Protein 1KR4 (pdb70)

InterPro domains:
  IPR004323 Divalent ion tolerance protein, CutA [PF03091] (2-98)
  IPR004323 Divalent ion tolerance protein, CutA [PTHR23419] (2-100)
  IPR011322 Nitrogen regulatory PII-like, alpha/beta [SSF54913] (1-100)
  IPR015867 Nitrogen regulatory protein PII/ATP phosphoribosyltransferase, C-terminal [G3DSA:3.30.70.120] (1-101)
  IPR053426 Divalent-cation tolerance CutA [NF041095] (1-100)

Foldseek 3Di:
DQKFAFWKKKWKAQEPVLVVVLQVVCLVQLLFLDKDKAKDWDWDDDPRDIDIGIIMMMITHAGPVSVVVVVVSCCVRGPDPDIDIDIDDDGMDGVVVCSRVVSSPGD

Solvent-accessible surface area: 7080 Å² total

Radius of gyration: 15.03 Å; Cα contacts (8 Å, |Δi|>4): 186; chains: 1; bounding box: 31×45×28 Å

Organism: Thermotoga maritima (strain ATCC 43589 / DSM 3109 / JCM 10099 / NBRC 100826 / MSB8) (NCBI:txid243274)

Sequence (107 aa):
ALYFGHILVYSTFPNEEKALEIGRKLLEKRLIACFNAFEIRSGYWWKGEIVQDKEWAAIFKTTEEKEKELYEELRKLHPYETPAIFTLKVENILTEYNWLRESVLGS

Structure (mmCIF, N/CA/C/O backbone):
data_1KR4
#
_entry.id   1KR4
#
_cell.length_a   52.237
_cell.length_b   52.237
_cell.length_c   33.846
_cell.angle_alpha   90.00
_cell.angle_beta   90.00
_cell.angle_gamma   120.00
#
_symmetry.space_group_name_H-M   'P 3'
#
loop_
_entity.id
_entity.type
_entity.pdbx_description
1 polymer 'Protein TM1056, cutA'
2 water water
#
loop_
_atom_site.group_PDB
_atom_site.id
_atom_site.type_symbol
_atom_site.label_atom_id
_atom_site.label_alt_id
_atom_site.label_comp_id
_atom_site.label_asym_id
_atom_site.label_entity_id
_atom_site.label_seq_id
_atom_site.pdbx_PDB_ins_code
_atom_site.Cartn_x
_atom_site.Cartn_y
_atom_site.Cartn_z
_atom_site.occupancy
_atom_site.B_iso_or_equiv
_atom_site.auth_seq_id
_atom_site.auth_comp_id
_atom_site.auth_asym_id
_atom_site.auth_atom_id
_atom_site.pdbx_PDB_model_num
ATOM 1 N N . ALA A 1 16 ? 5.801 80.893 76.834 1.00 21.25 0 ALA A N 1
ATOM 2 C CA . ALA A 1 16 ? 6.997 80.279 76.188 1.00 20.64 0 ALA A CA 1
ATOM 3 C C . ALA A 1 16 ? 6.735 80.045 74.702 1.00 19.75 0 ALA A C 1
ATOM 4 O O . ALA A 1 16 ? 5.640 80.311 74.210 1.00 20.22 0 ALA A O 1
ATOM 6 N N . LEU A 1 17 ? 7.749 79.560 73.992 1.00 18.94 1 LEU A N 1
ATOM 7 C CA . LEU A 1 17 ? 7.627 79.282 72.563 1.00 17.77 1 LEU A CA 1
ATOM 8 C C . LEU A 1 17 ? 6.557 78.217 72.337 1.00 17.32 1 LEU A C 1
ATOM 9 O O . LEU A 1 17 ? 5.814 78.257 71.353 1.00 16.75 1 LEU A O 1
ATOM 14 N N . TYR A 1 18 ? 6.492 77.262 73.257 1.00 16.59 2 TYR A N 1
ATOM 15 C CA . TYR A 1 18 ? 5.512 76.185 73.184 1.00 16.37 2 TYR A CA 1
ATOM 16 C C . TYR A 1 18 ? 5.144 75.736 74.590 1.00 16.33 2 TYR A C 1
ATOM 17 O O . TYR A 1 18 ? 5.879 75.997 75.540 1.00 16.05 2 TYR A O 1
ATOM 26 N N . PHE A 1 19 ? 3.997 75.076 74.722 1.00 15.82 3 PHE A N 1
ATOM 27 C CA . PHE A 1 19 ? 3.550 74.571 76.013 1.00 16.20 3 PHE A CA 1
ATOM 28 C C . PHE A 1 19 ? 2.592 73.406 75.791 1.00 16.44 3 PHE A C 1
ATOM 29 O O . PHE A 1 19 ? 2.300 73.054 74.648 1.00 15.65 3 PHE A O 1
ATOM 45 N N . GLY A 1 21 ? -0.603 73.097 76.097 1.00 16.65 5 GLY A N 1
ATOM 46 C CA . GLY A 1 21 ? -1.775 73.459 75.322 1.00 16.19 5 GLY A CA 1
ATOM 47 C C . GLY A 1 21 ? -2.961 72.567 75.625 1.00 15.67 5 GLY A C 1
ATOM 48 O O . GLY A 1 21 ? -2.935 71.773 76.567 1.00 15.95 5 GLY A O 1
ATOM 49 N N . HIS A 1 22 ? -4.018 72.708 74.831 1.00 15.14 6 HIS A N 1
ATOM 50 C CA . HIS A 1 22 ? -5.215 71.903 75.012 1.00 15.10 6 HIS A CA 1
ATOM 51 C C . HIS A 1 22 ? -5.776 71.490 73.657 1.00 14.23 6 HIS A C 1
ATOM 52 O O . HIS A 1 22 ? -6.977 71.577 73.414 1.00 14.30 6 HIS A O 1
ATOM 67 N N . ILE A 1 24 ? -6.367 68.618 70.617 1.00 13.92 8 ILE A N 1
ATOM 68 C CA . ILE A 1 24 ? -6.569 67.190 70.481 1.00 13.72 8 ILE A CA 1
ATOM 69 C C . ILE A 1 24 ? -6.495 66.934 68.989 1.00 13.00 8 ILE A C 1
ATOM 70 O O . ILE A 1 24 ? -6.733 67.836 68.171 1.00 12.98 8 ILE A O 1
ATOM 75 N N . LEU A 1 25 ? -6.138 65.710 68.637 1.00 12.08 9 LEU A N 1
ATOM 76 C CA . LEU A 1 25 ? -6.031 65.313 67.249 1.00 11.72 9 LEU A CA 1
ATOM 77 C C . LEU A 1 25 ? -6.958 64.126 67.110 1.00 10.90 9 LEU A C 1
ATOM 78 O O . LEU A 1 25 ? -6.817 63.137 67.829 1.00 11.03 9 LEU A O 1
ATOM 83 N N . VAL A 1 26 ? -7.928 64.240 66.211 1.00 9.85 10 VAL A N 1
ATOM 84 C CA . VAL A 1 26 ? -8.865 63.153 65.977 1.00 10.28 10 VAL A CA 1
ATOM 85 C C . VAL A 1 26 ? -8.595 62.615 64.588 1.00 9.52 10 VAL A C 1
ATOM 86 O O . VAL A 1 26 ? -8.422 63.377 63.637 1.00 9.83 10 VAL A O 1
ATOM 90 N N . TYR A 1 27 ? -8.553 61.293 64.484 1.00 9.03 11 TYR A N 1
ATOM 91 C CA . TYR A 1 27 ? -8.277 60.623 63.223 1.00 9.32 11 TYR A CA 1
ATOM 92 C C . TYR A 1 27 ? -9.454 59.762 62.785 1.00 8.59 11 TYR A C 1
ATOM 93 O O . TYR A 1 27 ? -10.140 59.166 63.608 1.00 8.65 11 TYR A O 1
ATOM 102 N N . SER A 1 28 ? -9.693 59.728 61.481 1.00 8.95 12 SER A N 1
ATOM 103 C CA . SER A 1 28 ? -10.755 58.906 60.920 1.00 8.50 12 SER A CA 1
ATOM 104 C C . SER A 1 28 ? -10.435 58.646 59.453 1.00 8.62 12 SER A C 1
ATOM 105 O O . SER A 1 28 ? -9.576 59.315 58.869 1.00 8.81 12 SER A O 1
ATOM 108 N N . THR A 1 29 ? -11.107 57.662 58.860 1.00 8.79 13 THR A N 1
ATOM 109 C CA . THR A 1 29 ? -10.887 57.363 57.451 1.00 9.56 13 THR A CA 1
ATOM 110 C C . THR A 1 29 ? -12.219 57.442 56.721 1.00 9.49 13 THR A C 1
ATOM 111 O O . THR A 1 29 ? -13.286 57.228 57.315 1.00 9.81 13 THR A O 1
ATOM 115 N N . PHE A 1 30 ? -12.145 57.764 55.434 1.00 9.57 14 PHE A N 1
ATOM 116 C CA . PHE A 1 30 ? -13.327 57.946 54.603 1.00 9.92 14 PHE A CA 1
ATOM 117 C C . PHE A 1 30 ? -13.170 57.194 53.292 1.00 10.08 14 PHE A C 1
ATOM 118 O O . PHE A 1 30 ? -12.058 56.930 52.851 1.00 9.83 14 PHE A O 1
ATOM 126 N N . PRO A 1 31 ? -14.290 56.847 52.646 1.00 10.52 15 PRO A N 1
ATOM 127 C CA . PRO A 1 31 ? -14.249 56.106 51.379 1.00 10.70 15 PRO A CA 1
ATOM 128 C C . PRO A 1 31 ? -13.553 56.767 50.196 1.00 11.18 15 PRO A C 1
ATOM 129 O O . PRO A 1 31 ? -13.058 56.075 49.305 1.00 11.58 15 PRO A O 1
ATOM 133 N N . ASN A 1 32 ? -13.510 58.093 50.176 1.00 11.95 16 ASN A N 1
ATOM 134 C CA . ASN A 1 32 ? -12.868 58.797 49.076 1.00 12.40 16 ASN A CA 1
ATOM 135 C C . ASN A 1 32 ? -12.489 60.227 49.430 1.00 12.30 16 ASN A C 1
ATOM 136 O O . ASN A 1 32 ? -12.845 60.734 50.492 1.00 12.08 16 ASN A O 1
ATOM 141 N N . GLU A 1 33 ? -11.760 60.863 48.523 1.00 12.78 17 GLU A N 1
ATOM 142 C CA . GLU A 1 33 ? -11.302 62.236 48.701 1.00 13.95 17 GLU A CA 1
ATOM 143 C C . GLU A 1 33 ? -12.476 63.196 48.865 1.00 13.87 17 GLU A C 1
ATOM 144 O O . GLU A 1 33 ? -12.480 64.053 49.748 1.00 14.01 17 GLU A O 1
ATOM 150 N N . GLU A 1 34 ? -13.470 63.044 48.000 1.00 14.16 18 GLU A N 1
ATOM 151 C CA . GLU A 1 34 ? -14.651 63.893 48.021 1.00 14.19 18 GLU A CA 1
ATOM 152 C C . GLU A 1 34 ? -15.344 63.931 49.387 1.00 13.68 18 GLU A C 1
ATOM 153 O O . GLU A 1 34 ? -15.635 65.008 49.915 1.00 13.44 18 GLU A O 1
ATOM 159 N N . LYS A 1 35 ? -15.608 62.755 49.948 1.00 13.10 19 LYS A N 1
ATOM 160 C CA . LYS A 1 35 ? -16.282 62.655 51.242 1.00 12.90 19 LYS A CA 1
ATOM 161 C C . LYS A 1 35 ? -15.432 63.202 52.386 1.00 12.31 19 LYS A C 1
ATOM 162 O O . LYS A 1 35 ? -15.946 63.839 53.307 1.00 12.07 19 LYS A O 1
ATOM 168 N N . ALA A 1 36 ? -14.128 62.957 52.330 1.00 11.74 20 ALA A N 1
ATOM 169 C CA . ALA A 1 36 ? -13.237 63.450 53.371 1.00 11.50 20 ALA A CA 1
ATOM 170 C C . ALA A 1 36 ? -13.242 64.978 53.399 1.00 11.31 20 ALA A C 1
ATOM 171 O O . ALA A 1 36 ? -13.329 65.590 54.465 1.00 11.39 20 ALA A O 1
ATOM 173 N N . LEU A 1 37 ? -13.150 65.589 52.222 1.00 11.51 21 LEU A N 1
ATOM 174 C CA . LEU A 1 37 ? -13.120 67.046 52.118 1.00 12.36 21 LEU A CA 1
ATOM 175 C C . LEU A 1 37 ? -14.458 67.672 52.485 1.00 12.58 21 LEU A C 1
ATOM 176 O O . LEU A 1 37 ? -14.509 68.719 53.135 1.00 12.19 21 LEU A O 1
ATOM 181 N N . GLU A 1 38 ? -15.540 67.028 52.059 1.00 12.98 22 GLU A N 1
ATOM 182 C CA . GLU A 1 38 ? -16.882 67.525 52.336 1.00 13.55 22 GLU A CA 1
ATOM 183 C C . GLU A 1 38 ? -17.138 67.561 53.837 1.00 13.11 22 GLU A C 1
ATOM 184 O O . GLU A 1 38 ? -17.647 68.551 54.370 1.00 12.57 22 GLU A O 1
ATOM 190 N N . ILE A 1 39 ? -16.788 66.478 54.521 1.00 11.89 23 ILE A N 1
ATOM 191 C CA . ILE A 1 39 ? -16.983 66.415 55.958 1.00 11.30 23 ILE A CA 1
ATOM 192 C C . ILE A 1 39 ? -16.051 67.394 56.663 1.00 11.39 23 ILE A C 1
ATOM 193 O O . ILE A 1 39 ? -16.446 68.047 57.627 1.00 10.68 23 ILE A O 1
ATOM 198 N N . GLY A 1 40 ? -14.821 67.514 56.173 1.00 11.18 24 GLY A N 1
ATOM 199 C CA . GLY A 1 40 ? -13.899 68.460 56.775 1.00 11.57 24 GLY A CA 1
ATOM 200 C C . GLY A 1 40 ? -14.477 69.863 56.696 1.00 12.18 24 GLY A C 1
ATOM 201 O O . GLY A 1 40 ? -14.402 70.634 57.655 1.00 11.63 24 GLY A O 1
ATOM 202 N N . ARG A 1 41 ? -15.063 70.196 55.550 1.00 11.88 25 ARG A N 1
ATOM 203 C CA . ARG A 1 41 ? -15.659 71.514 55.349 1.00 12.60 25 ARG A CA 1
ATOM 204 C C . ARG A 1 41 ? -16.838 71.736 56.285 1.00 12.29 25 ARG A C 1
ATOM 205 O O . ARG A 1 41 ? -17.005 72.823 56.840 1.00 11.79 25 ARG A O 1
ATOM 213 N N . LYS A 1 42 ? -17.666 70.709 56.442 1.00 11.76 26 LYS A N 1
ATOM 214 C CA . LYS A 1 42 ? -18.822 70.823 57.318 1.00 11.78 26 LYS A CA 1
ATOM 215 C C . LYS A 1 42 ? -18.401 71.016 58.767 1.00 11.78 26 LYS A C 1
ATOM 216 O O . LYS A 1 42 ? -19.068 71.728 59.519 1.00 12.15 26 LYS A O 1
ATOM 222 N N . LEU A 1 43 ? -17.296 70.388 59.160 1.00 11.36 27 LEU A N 1
ATOM 223 C CA . LEU A 1 43 ? -16.806 70.526 60.529 1.00 11.75 27 LEU A CA 1
ATOM 224 C C . LEU A 1 43 ? -16.278 71.940 60.759 1.00 11.66 27 LEU A C 1
ATOM 225 O O . LEU A 1 43 ? -16.413 72.490 61.851 1.00 12.14 27 LEU A O 1
ATOM 230 N N . LEU A 1 44 ? -15.676 72.526 59.729 1.00 11.58 28 LEU A N 1
ATOM 231 C CA . LEU A 1 44 ? -15.155 73.887 59.828 1.00 11.61 28 LEU A CA 1
ATOM 232 C C . LEU A 1 44 ? -16.322 74.871 59.907 1.00 12.42 28 LEU A C 1
ATOM 233 O O . LEU A 1 44 ? -16.280 75.840 60.670 1.00 11.48 28 LEU A O 1
ATOM 238 N N . GLU A 1 45 ? -17.361 74.617 59.117 1.00 13.57 29 GLU A N 1
ATOM 239 C CA . GLU A 1 45 ? -18.540 75.481 59.112 1.00 14.75 29 GLU A CA 1
ATOM 240 C C . GLU A 1 45 ? -19.139 75.582 60.509 1.00 15.00 29 GLU A C 1
ATOM 241 O O . GLU A 1 45 ? -19.635 76.636 60.910 1.00 15.31 29 GLU A O 1
ATOM 247 N N . LYS A 1 46 ? -19.099 74.480 61.248 1.00 14.45 30 LYS A N 1
ATOM 248 C CA . LYS A 1 46 ? -19.653 74.466 62.592 1.00 14.52 30 LYS A CA 1
ATOM 249 C C . LYS A 1 46 ? -18.633 74.797 63.672 1.00 13.99 30 LYS A C 1
ATOM 250 O O . LYS A 1 46 ? -18.912 74.643 64.862 1.00 14.10 30 LYS A O 1
ATOM 256 N N . ARG A 1 47 ? -17.455 75.250 63.252 1.00 13.42 31 ARG A N 1
ATOM 257 C CA . ARG A 1 47 ? -16.394 75.625 64.180 1.00 13.57 31 ARG A CA 1
ATOM 258 C C . ARG A 1 47 ? -16.063 74.496 65.152 1.00 13.38 31 ARG A C 1
ATOM 259 O O . ARG A 1 47 ? -15.782 74.741 66.323 1.00 13.37 31 ARG A O 1
ATOM 267 N N . LEU A 1 48 ? -16.096 73.259 64.663 1.00 13.31 32 LEU A N 1
ATOM 268 C CA . LEU A 1 48 ? -15.794 72.103 65.503 1.00 13.02 32 LEU A CA 1
ATOM 269 C C . LEU A 1 48 ? -14.326 71.712 65.393 1.00 12.81 32 LEU A C 1
ATOM 270 O O . LEU A 1 48 ? -13.788 71.013 66.255 1.00 12.59 32 LEU A O 1
ATOM 275 N N . ILE A 1 49 ? -13.693 72.161 64.317 1.00 12.37 33 ILE A N 1
ATOM 276 C CA . ILE A 1 49 ? -12.276 71.911 64.090 1.00 12.19 33 ILE A CA 1
ATOM 277 C C . ILE A 1 49 ? -11.682 73.196 63.547 1.00 12.03 33 ILE A C 1
ATOM 278 O O . ILE A 1 49 ? -12.387 74.012 62.948 1.00 11.99 33 ILE A O 1
ATOM 283 N N . ALA A 1 50 ? -10.389 73.385 63.765 1.00 12.10 34 ALA A N 1
ATOM 284 C CA . ALA A 1 50 ? -9.725 74.575 63.270 1.00 12.09 34 ALA A CA 1
ATOM 285 C C . ALA A 1 50 ? -9.100 74.264 61.920 1.00 12.09 34 ALA A C 1
ATOM 286 O O . ALA A 1 50 ? -8.893 75.156 61.094 1.00 12.69 34 ALA A O 1
ATOM 288 N N . CYS A 1 51 ? -8.824 72.986 61.685 1.00 12.35 35 CYS A N 1
ATOM 289 C CA . CYS A 1 51 ? -8.170 72.586 60.449 1.00 12.24 35 CYS A CA 1
ATOM 290 C C . CYS A 1 51 ? -8.183 71.070 60.279 1.00 10.90 35 CYS A C 1
ATOM 291 O O . CYS A 1 51 ? -8.290 70.332 61.252 1.00 10.57 35 CYS A O 1
ATOM 294 N N . PHE A 1 52 ? -8.111 70.613 59.035 1.00 10.35 36 PHE A N 1
ATOM 295 C CA . PHE A 1 52 ? -8.036 69.184 58.778 1.00 10.15 36 PHE A CA 1
ATOM 296 C C . PHE A 1 52 ? -6.918 68.954 57.766 1.00 9.79 36 PHE A C 1
ATOM 297 O O . PHE A 1 52 ? -6.615 69.827 56.951 1.00 9.27 36 PHE A O 1
ATOM 305 N N . ASN A 1 53 ? -6.268 67.798 57.865 1.00 8.80 37 ASN A N 1
ATOM 306 C CA . ASN A 1 53 ? -5.216 67.420 56.934 1.00 8.70 37 ASN A CA 1
ATOM 307 C C . ASN A 1 53 ? -5.633 66.037 56.473 1.00 8.43 37 ASN A C 1
ATOM 308 O O . ASN A 1 53 ? -5.736 65.114 57.279 1.00 9.25 37 ASN A O 1
ATOM 313 N N . ALA A 1 54 ? -5.872 65.893 55.179 1.00 7.92 38 ALA A N 1
ATOM 314 C CA . ALA A 1 54 ? -6.311 64.614 54.651 1.00 7.99 38 ALA A CA 1
ATOM 315 C C . ALA A 1 54 ? -5.296 64.062 53.669 1.00 7.99 38 ALA A C 1
ATOM 316 O O . ALA A 1 54 ? -4.617 64.811 52.974 1.00 8.06 38 ALA A O 1
ATOM 318 N N . PHE A 1 55 ? -5.183 62.741 53.623 1.00 8.27 39 PHE A N 1
ATOM 319 C CA . PHE A 1 55 ? -4.239 62.106 52.713 1.00 8.40 39 PHE A CA 1
ATOM 320 C C . PHE A 1 55 ? -4.741 60.745 52.276 1.00 8.51 39 PHE A C 1
ATOM 321 O O . PHE A 1 55 ? -5.507 60.098 52.989 1.00 8.40 39 PHE A O 1
ATOM 329 N N . GLU A 1 56 ? -4.320 60.324 51.087 1.00 9.10 40 GLU A N 1
ATOM 330 C CA . GLU A 1 56 ? -4.728 59.037 50.549 1.00 10.08 40 GLU A CA 1
ATOM 331 C C . GLU A 1 56 ? -4.038 57.888 51.274 1.00 9.32 40 GLU A C 1
ATOM 332 O O . GLU A 1 56 ? -2.853 57.961 51.587 1.00 9.13 40 GLU A O 1
ATOM 338 N N . ILE A 1 57 ? -4.789 56.825 51.532 1.00 8.60 41 ILE A N 1
ATOM 339 C CA . ILE A 1 57 ? -4.243 55.654 52.202 1.00 9.05 41 ILE A CA 1
ATOM 340 C C . ILE A 1 57 ? -4.733 54.366 51.565 1.00 9.51 41 ILE A C 1
ATOM 341 O O . ILE A 1 57 ? -5.733 54.347 50.846 1.00 10.28 41 ILE A O 1
ATOM 346 N N . ARG A 1 58 ? -3.987 53.296 51.812 1.00 9.96 42 ARG A N 1
ATOM 347 C CA . ARG A 1 58 ? -4.365 51.965 51.354 1.00 10.54 42 ARG A CA 1
ATOM 348 C C . ARG A 1 58 ? -4.649 51.266 52.672 1.0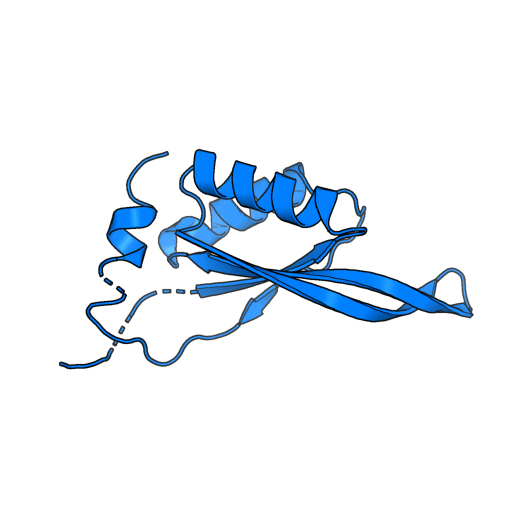0 10.42 42 ARG A C 1
ATOM 349 O O . ARG A 1 58 ? -3.858 51.361 53.604 1.00 11.14 42 ARG A O 1
ATOM 357 N N . SER A 1 59 ? -5.772 50.570 52.766 1.00 10.57 43 SER A N 1
ATOM 358 C CA . SER A 1 59 ? -6.107 49.910 54.016 1.00 10.61 43 SER A CA 1
ATOM 359 C C . SER A 1 59 ? -6.346 48.425 53.851 1.00 10.45 43 SER A C 1
ATOM 360 O O . SER A 1 59 ? -6.547 47.931 52.744 1.00 10.77 43 SER A O 1
ATOM 363 N N . GLY A 1 60 ? -6.312 47.725 54.978 1.00 9.93 44 GLY A N 1
ATOM 364 C CA . GLY A 1 60 ? -6.540 46.294 54.993 1.00 10.54 44 GLY A CA 1
ATOM 365 C C . GLY A 1 60 ? -7.221 45.957 56.303 1.00 10.95 44 GLY A C 1
ATOM 366 O O . GLY A 1 60 ? -6.874 46.509 57.345 1.00 10.49 44 GLY A O 1
ATOM 367 N N . TYR A 1 61 ? -8.201 45.061 56.248 1.00 10.70 45 TYR A N 1
ATOM 368 C CA . TYR A 1 61 ? -8.942 44.651 57.435 1.00 11.59 45 TYR A CA 1
ATOM 369 C C . TYR A 1 61 ? -9.771 43.426 57.090 1.00 11.77 45 TYR A C 1
ATOM 370 O O . TYR A 1 61 ? -9.815 43.011 55.934 1.00 11.55 45 TYR A O 1
ATOM 379 N N . TRP A 1 62 ? -10.414 42.846 58.096 1.00 12.03 46 TRP A N 1
ATOM 380 C CA . TRP A 1 62 ? -11.269 41.685 57.872 1.00 12.38 46 TRP A CA 1
ATOM 381 C C . TRP A 1 62 ? -12.672 42.135 57.495 1.00 13.03 46 TRP A C 1
ATOM 38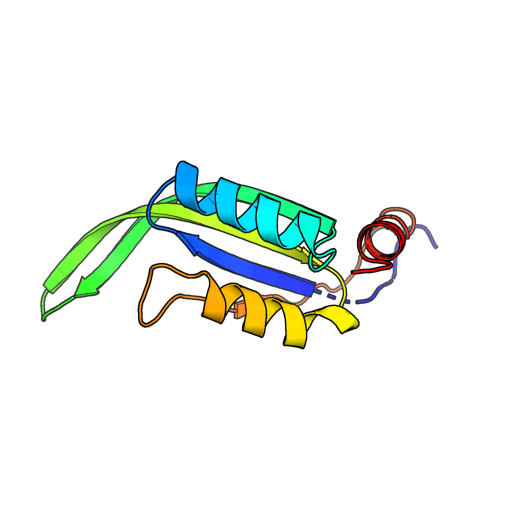2 O O . TRP A 1 62 ? -13.192 43.116 58.028 1.00 12.94 46 TRP A O 1
ATOM 393 N N . TRP A 1 63 ? -13.281 41.407 56.571 1.00 14.02 47 TRP A N 1
ATOM 394 C CA . TRP A 1 63 ? -14.628 41.717 56.131 1.00 15.50 47 TRP A CA 1
ATOM 395 C C . TRP A 1 63 ? -15.283 40.440 55.634 1.00 15.40 47 TRP A C 1
ATOM 396 O O . TRP A 1 63 ? -14.885 39.890 54.611 1.00 15.49 47 TRP A O 1
ATOM 407 N N . LYS A 1 64 ? -16.285 39.973 56.371 1.00 16.33 48 LYS A N 1
ATOM 408 C CA . LYS A 1 64 ? -16.999 38.754 56.014 1.00 16.55 48 LYS A CA 1
ATOM 409 C C . LYS A 1 64 ? -16.069 37.553 55.897 1.00 16.32 48 LYS A C 1
ATOM 410 O O . LYS A 1 64 ? -16.140 36.789 54.930 1.00 16.25 48 LYS A O 1
ATOM 416 N N . GLY A 1 65 ? -15.185 37.404 56.881 1.00 15.93 49 GLY A N 1
ATOM 417 C CA . GLY A 1 65 ? -14.274 36.272 56.904 1.00 15.62 49 GLY A CA 1
ATOM 418 C C . GLY A 1 65 ? -13.078 36.306 55.978 1.00 15.41 49 GLY A C 1
ATOM 419 O O . GLY A 1 65 ? -12.342 35.325 55.882 1.00 15.55 49 GLY A O 1
ATOM 420 N N . GLU A 1 66 ? -12.867 37.419 55.289 1.00 15.82 50 GLU A N 1
ATOM 421 C CA . GLU A 1 66 ? -11.724 37.507 54.393 1.00 16.03 50 GLU A CA 1
ATOM 422 C C . GLU A 1 66 ? -10.963 38.810 54.568 1.00 15.15 50 GLU A C 1
ATOM 423 O O . GLU A 1 66 ? -11.533 39.827 54.961 1.00 14.84 50 GLU A O 1
ATOM 429 N N . ILE A 1 67 ? -9.664 38.759 54.299 1.00 15.51 51 ILE A N 1
ATOM 430 C CA . ILE A 1 67 ? -8.818 39.939 54.406 1.00 15.59 51 ILE A CA 1
ATOM 431 C C . ILE A 1 67 ? -8.964 40.697 53.100 1.00 15.67 51 ILE A C 1
ATOM 432 O O . ILE A 1 67 ? -8.724 40.152 52.024 1.00 16.15 51 ILE A O 1
ATOM 437 N N . VAL A 1 68 ? -9.373 41.954 53.190 1.00 15.91 52 VAL A N 1
ATOM 438 C CA . VAL A 1 68 ? -9.552 42.750 51.993 1.00 16.44 52 VAL A CA 1
ATOM 439 C C . VAL A 1 68 ? -8.630 43.954 51.965 1.00 16.63 52 VAL A C 1
ATOM 440 O O . VAL A 1 68 ? -8.141 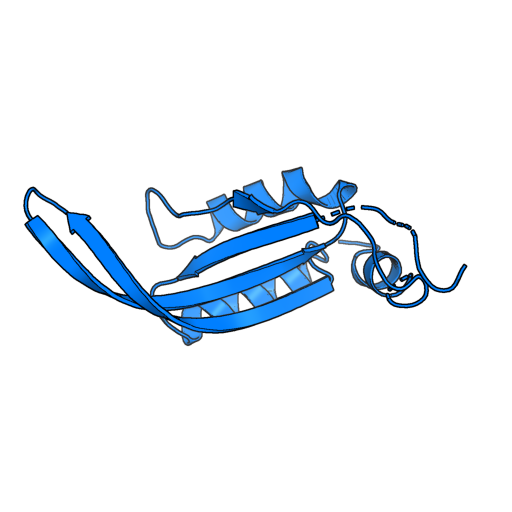44.403 53.001 1.00 16.58 52 VAL A O 1
ATOM 444 N N . GLN A 1 69 ? -8.382 44.441 50.757 1.00 16.71 53 GLN A N 1
ATOM 445 C CA . GLN A 1 69 ? -7.544 45.608 50.533 1.00 17.15 53 GLN A CA 1
ATOM 446 C C . GLN A 1 69 ? -8.506 46.700 50.105 1.00 16.37 53 GLN A C 1
ATOM 447 O O . GLN A 1 69 ? -9.471 46.443 49.384 1.00 16.59 53 GLN A O 1
ATO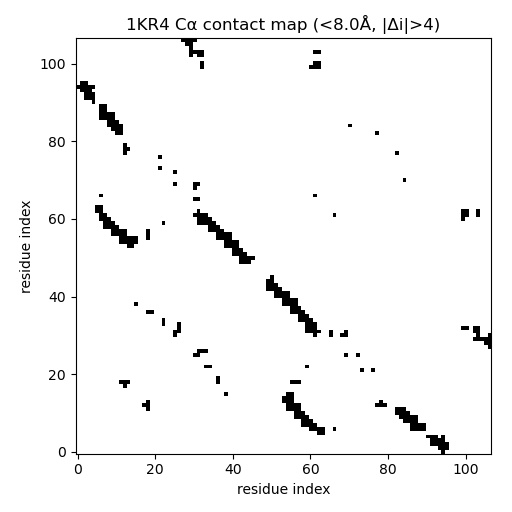M 453 N N . ASP A 1 70 ? -8.251 47.923 50.540 1.00 15.46 54 ASP A N 1
ATOM 454 C CA . ASP A 1 70 ? -9.139 49.011 50.193 1.00 15.01 54 ASP A CA 1
ATOM 455 C C . ASP A 1 70 ? -8.321 50.274 49.965 1.00 14.27 54 ASP A C 1
ATOM 456 O O . ASP A 1 70 ? -7.144 50.336 50.320 1.00 14.03 54 ASP A O 1
ATOM 461 N N . LYS A 1 71 ? -8.945 51.259 49.334 1.00 13.33 55 LYS A N 1
ATOM 462 C CA . LYS A 1 71 ? -8.313 52.547 49.083 1.00 13.14 55 LYS A CA 1
ATOM 463 C C . LYS A 1 71 ? -9.236 53.550 49.740 1.00 12.24 55 LYS A C 1
ATOM 464 O O . LYS A 1 71 ? -10.435 53.557 49.466 1.00 12.75 55 LYS A O 1
ATOM 470 N N . GLU A 1 72 ? -8.686 54.393 50.605 1.00 11.49 56 GLU A N 1
ATOM 471 C CA . GLU A 1 72 ? -9.499 55.383 51.294 1.00 11.38 56 GLU A CA 1
ATOM 472 C C . GLU A 1 72 ? -8.729 56.676 51.441 1.00 11.21 56 GLU A C 1
ATOM 473 O O . GLU A 1 72 ? -7.635 56.834 50.899 1.00 10.44 56 GLU A O 1
ATOM 479 N N . TRP A 1 73 ? -9.332 57.610 52.165 1.00 10.56 57 TRP A N 1
ATOM 480 C CA . TRP A 1 73 ? -8.688 58.872 52.462 1.00 10.38 57 TRP A CA 1
ATOM 481 C C . TRP A 1 73 ? -8.791 59.051 53.963 1.00 10.22 57 TRP A C 1
ATOM 482 O O . TRP A 1 73 ? -9.874 58.950 54.537 1.00 10.51 57 TRP A O 1
ATOM 493 N N . ALA A 1 74 ? -7.648 59.274 54.599 1.00 9.16 58 ALA A N 1
ATOM 494 C CA . ALA A 1 74 ? -7.607 59.477 56.035 1.00 8.91 58 ALA A CA 1
ATOM 495 C C . ALA A 1 74 ? -7.595 60.973 56.280 1.00 8.55 58 ALA A C 1
ATOM 496 O O . ALA A 1 74 ? -7.283 61.755 55.383 1.00 8.87 58 ALA A O 1
ATOM 498 N N . ALA A 1 75 ? -7.944 61.370 57.493 1.00 8.41 59 ALA A N 1
ATOM 499 C CA . ALA A 1 75 ? -7.928 62.778 57.827 1.00 8.89 59 ALA A CA 1
ATOM 500 C C . ALA A 1 75 ? -7.661 62.949 59.301 1.00 9.55 59 ALA A C 1
ATOM 501 O O . ALA A 1 75 ? -8.150 62.178 60.125 1.00 9.35 59 ALA A O 1
ATOM 503 N N . ILE A 1 76 ? -6.840 63.940 59.627 1.00 10.01 60 ILE A N 1
ATOM 504 C CA . ILE A 1 76 ? -6.586 64.244 61.020 1.00 10.65 60 ILE A CA 1
ATOM 505 C C . ILE A 1 76 ? -7.272 65.581 61.231 1.00 11.03 60 ILE A C 1
ATOM 506 O O . ILE A 1 76 ? -7.149 66.501 60.412 1.00 10.86 60 ILE A O 1
ATOM 511 N N . PHE A 1 77 ? -8.027 65.660 62.314 1.00 10.70 61 PHE A N 1
A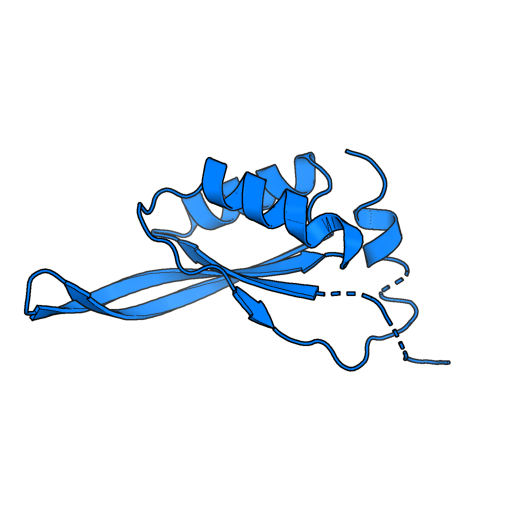TOM 512 C CA . PHE A 1 77 ? -8.764 66.863 62.652 1.00 11.14 61 PHE A CA 1
ATOM 513 C C . PHE A 1 77 ? -8.125 67.500 63.872 1.00 11.63 61 PHE A C 1
ATOM 514 O O . PHE A 1 77 ? -7.925 66.844 64.892 1.00 11.79 61 PHE A O 1
ATOM 522 N N . LYS A 1 78 ? -7.808 68.784 63.759 1.00 12.00 62 LYS A N 1
ATOM 523 C CA . LYS A 1 78 ? -7.169 69.511 64.843 1.00 12.24 62 LYS A CA 1
ATOM 524 C C . LYS A 1 78 ? -8.177 70.449 65.487 1.00 12.32 62 LYS A C 1
ATOM 525 O O . LYS A 1 78 ? -8.768 71.293 64.814 1.00 12.20 62 LYS A O 1
ATOM 531 N N . THR A 1 79 ? -8.385 70.289 66.789 1.00 11.93 63 THR A N 1
ATOM 532 C CA . THR A 1 79 ? -9.323 71.143 67.504 1.00 12.22 63 THR A CA 1
ATOM 533 C C . THR A 1 79 ? -8.912 71.246 68.970 1.00 12.52 63 THR A C 1
ATOM 534 O O . THR A 1 79 ? -7.808 70.841 69.334 1.00 12.26 63 THR A O 1
ATOM 538 N N . THR A 1 80 ? -9.786 71.797 69.803 1.00 12.82 64 THR A N 1
ATOM 539 C CA . THR A 1 80 ? -9.492 71.936 71.225 1.00 13.55 64 THR A CA 1
ATOM 540 C C . THR A 1 80 ? -10.218 70.865 72.031 1.00 13.94 64 THR A C 1
ATOM 541 O O . THR A 1 80 ? -11.202 70.289 71.565 1.00 13.68 64 THR A O 1
ATOM 545 N N . GLU A 1 81 ? -9.731 70.599 73.239 1.00 14.96 65 GLU A N 1
ATOM 546 C CA . GLU A 1 81 ? -10.334 69.578 74.096 1.00 15.39 65 GLU A CA 1
ATOM 547 C C . GLU A 1 81 ? -11.811 69.858 74.364 1.00 15.75 65 GLU A C 1
ATOM 548 O O . GLU A 1 81 ? -12.610 68.939 74.546 1.00 15.71 65 GLU A O 1
ATOM 554 N N . GLU A 1 82 ? -12.164 71.137 74.381 1.00 15.64 66 GLU A N 1
ATOM 555 C CA . GLU A 1 82 ? -13.534 71.556 74.642 1.00 16.16 66 GLU A CA 1
ATOM 556 C C . GLU A 1 82 ? -14.517 71.152 73.542 1.00 15.44 66 GLU A C 1
ATOM 557 O O . GLU A 1 82 ? -15.721 71.036 73.786 1.00 15.05 66 GLU A O 1
ATOM 563 N N . LYS A 1 83 ? -13.996 70.925 72.340 1.00 14.52 67 LYS A N 1
ATOM 564 C CA . LYS A 1 83 ? -14.819 70.545 71.194 1.00 14.38 67 LYS A CA 1
ATOM 565 C C . LYS A 1 83 ? -14.846 69.041 70.927 1.00 13.89 67 LYS A C 1
ATOM 566 O O . LYS A 1 83 ? -15.544 68.592 70.018 1.00 13.92 67 LYS A O 1
ATOM 572 N N . GLU A 1 84 ? -14.107 68.257 71.709 1.00 13.06 68 GLU A N 1
ATOM 573 C CA . GLU A 1 84 ? -14.050 66.815 71.472 1.00 13.05 68 GLU A CA 1
ATOM 574 C C . GLU A 1 84 ? -15.396 66.091 71.429 1.00 12.93 68 GLU A C 1
ATOM 575 O O . GLU A 1 84 ? -15.669 65.354 70.483 1.00 12.27 68 GLU A O 1
ATOM 581 N N . LYS A 1 85 ? -16.231 66.297 72.443 1.00 13.06 69 LYS A N 1
ATOM 582 C CA . LYS A 1 85 ? -17.535 65.641 72.492 1.00 13.69 69 LYS A CA 1
ATOM 583 C C . LYS A 1 85 ? -18.384 66.009 71.279 1.00 13.31 69 LYS A C 1
ATOM 584 O O . LYS A 1 85 ? -18.966 65.137 70.631 1.00 13.17 69 LYS A O 1
ATOM 590 N N . GLU A 1 86 ? -18.452 67.301 70.971 1.00 13.35 70 GLU A N 1
ATOM 591 C CA . GLU A 1 86 ? -19.225 67.763 69.824 1.00 14.02 70 GLU A CA 1
ATOM 592 C C . GLU A 1 86 ? -18.664 67.215 68.513 1.00 13.72 70 GLU A C 1
ATOM 593 O O . GLU A 1 86 ? -19.421 66.843 67.610 1.00 13.79 70 GLU A O 1
ATOM 599 N N . LEU A 1 87 ? -17.338 67.168 68.407 1.00 12.57 71 LEU A N 1
ATOM 600 C CA . LEU A 1 87 ? -16.694 66.659 67.199 1.00 12.23 71 LEU A CA 1
ATOM 601 C C . LEU A 1 87 ? -17.066 65.201 66.970 1.00 12.03 71 LEU A C 1
ATOM 602 O O . LEU A 1 87 ? -17.422 64.813 65.858 1.00 11.90 71 LEU A O 1
ATOM 607 N N . TYR A 1 88 ? -16.982 64.387 68.018 1.00 12.18 72 TYR A N 1
ATOM 608 C CA . TYR A 1 88 ? -17.344 62.979 67.888 1.00 12.41 72 TYR A CA 1
ATOM 609 C C . TYR A 1 88 ? -18.808 62.829 67.471 1.00 12.70 72 TYR A C 1
ATOM 610 O O . TYR A 1 88 ? -19.141 61.972 66.659 1.00 12.46 72 TYR A O 1
ATOM 619 N N . GLU A 1 89 ? -19.682 63.662 68.023 1.00 13.19 73 GLU A N 1
ATOM 620 C CA . GLU A 1 89 ? -21.094 63.579 67.675 1.00 13.98 73 GLU A CA 1
ATOM 621 C C . GLU A 1 89 ? -21.344 63.970 66.222 1.00 13.20 73 GLU A C 1
ATOM 622 O O . GLU A 1 89 ? -22.139 63.337 65.536 1.00 13.89 73 GLU A O 1
ATOM 628 N N . GLU A 1 90 ? -20.660 65.006 65.746 1.00 13.36 74 GLU A N 1
ATOM 629 C CA . GLU A 1 90 ? -20.845 65.443 64.368 1.00 12.50 74 GLU A CA 1
ATOM 630 C C . GLU A 1 90 ? -20.255 64.419 63.394 1.00 12.40 74 GLU A C 1
ATOM 631 O O . GLU A 1 90 ? -2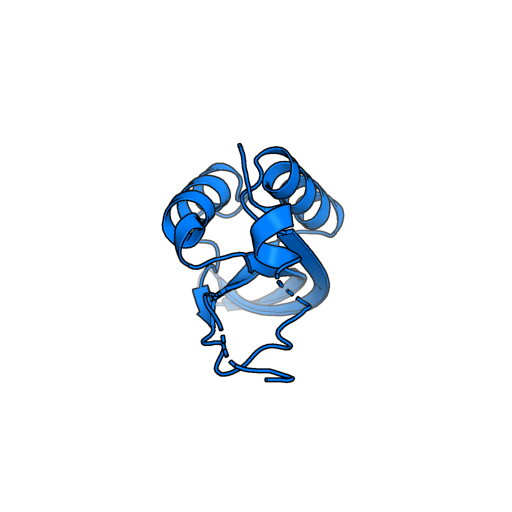0.809 64.189 62.317 1.00 11.98 74 GLU A O 1
ATOM 637 N N . LEU A 1 91 ? -19.137 63.798 63.768 1.00 11.97 75 LEU A N 1
ATOM 638 C CA . LEU A 1 91 ? -18.522 62.791 62.904 1.00 12.16 75 LEU A CA 1
ATOM 639 C C . LEU A 1 91 ? -19.402 61.549 62.833 1.00 12.21 75 LEU A C 1
ATOM 640 O O . LEU A 1 91 ? -19.527 60.937 61.775 1.00 12.36 75 LEU A O 1
ATOM 645 N N . ARG A 1 92 ? -20.008 61.181 63.960 1.00 12.65 76 ARG A N 1
ATOM 646 C CA . ARG A 1 92 ? -20.904 60.024 64.011 1.00 13.33 76 ARG A CA 1
ATOM 647 C C . ARG A 1 92 ? -22.125 60.304 63.135 1.00 13.22 76 ARG A C 1
ATOM 648 O O . ARG A 1 92 ? -22.676 59.403 62.501 1.00 13.67 76 ARG A O 1
ATOM 656 N N . LYS A 1 93 ? -22.531 61.567 63.097 1.00 13.19 77 LYS A N 1
ATOM 657 C CA . LYS A 1 93 ? -23.678 62.007 62.305 1.00 13.00 77 LYS A CA 1
ATOM 658 C C . LYS A 1 93 ? -23.412 61.940 60.800 1.00 13.04 77 LYS A C 1
ATOM 659 O O . LYS A 1 93 ? -24.229 61.433 60.024 1.00 13.17 77 LYS A O 1
ATOM 665 N N . LEU A 1 94 ? -22.248 62.437 60.399 1.00 12.57 78 LEU A N 1
ATOM 666 C CA . LEU A 1 94 ? -21.877 62.507 58.990 1.00 12.00 78 LEU A CA 1
ATOM 667 C C . LEU A 1 94 ? -21.141 61.325 58.378 1.00 11.84 78 LEU A C 1
ATOM 668 O O . LEU A 1 94 ? -21.033 61.241 57.155 1.00 12.11 78 LEU A O 1
ATOM 673 N N . HIS A 1 95 ? -20.638 60.412 59.198 1.00 11.67 79 HIS A N 1
ATOM 674 C CA . HIS A 1 95 ? -19.861 59.321 58.633 1.00 11.94 79 HIS A CA 1
ATOM 675 C C . HIS A 1 95 ? -20.608 58.329 57.766 1.00 12.66 79 HIS A C 1
ATOM 676 O O . HIS A 1 95 ? -21.658 57.823 58.145 1.00 12.53 79 HIS A O 1
ATOM 683 N N . PRO A 1 96 ? -20.068 58.040 56.572 1.00 13.33 80 PRO A N 1
ATOM 684 C CA . PRO A 1 96 ? -20.714 57.086 55.666 1.00 13.40 80 PRO A CA 1
ATOM 685 C C . PRO A 1 96 ? -20.620 55.639 56.156 1.00 13.97 80 PRO A C 1
ATOM 686 O O . PRO A 1 96 ? -21.435 54.801 55.773 1.00 14.54 80 PRO A O 1
ATOM 690 N N . TYR A 1 97 ? -19.633 55.345 57.003 1.00 13.73 81 TYR A N 1
ATOM 691 C CA . TYR A 1 97 ? -19.456 53.988 57.523 1.00 14.15 81 TYR A CA 1
ATOM 692 C C . TYR A 1 97 ? -20.327 53.700 58.740 1.00 14.62 81 TYR A C 1
ATOM 693 O O . TYR A 1 97 ? -20.581 54.579 59.562 1.00 14.61 81 TYR A O 1
ATOM 702 N N . GLU A 1 98 ? -20.763 52.453 58.862 1.00 15.50 82 GLU A N 1
ATOM 703 C CA . GLU A 1 98 ? -21.580 52.050 59.994 1.00 16.11 82 GLU A CA 1
ATOM 704 C C . GLU A 1 98 ? -20.733 52.028 61.267 1.00 15.79 82 GLU A C 1
ATOM 705 O O . GLU A 1 98 ? -21.176 52.473 62.322 1.00 15.89 82 GLU A O 1
ATOM 711 N N . THR A 1 99 ? -19.511 51.513 61.158 1.00 15.32 83 THR A N 1
ATOM 712 C CA . THR A 1 99 ? -18.597 51.427 62.297 1.00 14.99 83 THR A CA 1
ATOM 713 C C . THR A 1 99 ? -17.275 52.079 61.898 1.00 14.03 83 THR A C 1
ATOM 714 O O . THR A 1 99 ? -16.268 51.402 61.707 1.00 14.14 83 THR A O 1
ATOM 718 N N . PRO A 1 100 ? -17.262 53.413 61.785 1.00 13.12 84 PRO A N 1
ATOM 719 C CA . PRO A 1 100 ? -16.044 54.126 61.397 1.00 12.37 84 PRO A CA 1
ATOM 720 C C . PRO A 1 100 ? -14.957 54.176 62.451 1.00 11.94 84 PRO A C 1
ATOM 721 O O . PRO A 1 100 ? -15.221 54.069 63.648 1.00 11.82 84 PRO A O 1
ATOM 725 N N . ALA A 1 101 ? -13.726 54.343 61.983 1.00 11.27 85 ALA A N 1
ATOM 726 C CA . ALA A 1 101 ? -12.586 54.469 62.870 1.00 10.80 85 ALA A CA 1
ATOM 727 C C . ALA A 1 101 ? -12.572 55.931 63.279 1.00 10.62 85 ALA A C 1
ATOM 728 O O . ALA A 1 101 ? -12.526 56.813 62.424 1.00 10.55 85 ALA A O 1
ATOM 730 N N . ILE A 1 102 ? -12.661 56.183 64.579 1.00 10.26 86 ILE A N 1
ATOM 731 C CA . ILE A 1 102 ? -12.607 57.545 65.104 1.00 10.21 86 ILE A CA 1
ATOM 732 C C . ILE A 1 102 ? -11.925 57.432 66.451 1.00 10.47 86 ILE A C 1
ATOM 733 O O . ILE A 1 102 ? -12.441 56.784 67.359 1.00 10.56 86 ILE A O 1
ATOM 738 N N . PHE A 1 103 ? -10.756 58.046 66.577 1.00 10.38 87 PHE A N 1
ATOM 739 C CA . PHE A 1 103 ? -10.031 58.007 67.830 1.00 10.71 87 PHE A CA 1
ATOM 740 C C . PHE A 1 103 ? -9.186 59.260 67.979 1.00 10.86 87 PHE A C 1
ATOM 741 O O . PHE A 1 103 ? -8.916 59.951 67.003 1.00 10.62 87 PHE A O 1
ATOM 749 N N . THR A 1 104 ? -8.781 59.554 69.207 1.00 11.30 88 THR A N 1
ATOM 750 C CA . THR A 1 104 ? -7.995 60.750 69.477 1.00 12.10 88 THR A CA 1
ATOM 751 C C . THR A 1 104 ? -6.575 60.412 69.915 1.00 12.30 88 THR A C 1
ATOM 752 O O . THR A 1 104 ? -6.361 59.480 70.682 1.00 11.56 88 THR A O 1
ATOM 756 N N . LEU A 1 105 ? -5.605 61.168 69.410 1.00 12.01 89 LEU A N 1
ATOM 757 C CA . LEU A 1 105 ? -4.211 60.958 69.780 1.00 12.69 89 LEU A CA 1
ATOM 758 C C . LEU A 1 105 ? -3.813 62.035 70.770 1.00 13.07 89 LEU A C 1
ATOM 759 O O . LEU A 1 105 ? -4.350 63.146 70.747 1.00 14.04 89 LEU A O 1
ATOM 764 N N . LYS A 1 106 ? -2.862 61.703 71.633 1.00 13.83 90 LYS A N 1
ATOM 765 C CA . LYS A 1 106 ? -2.396 62.629 72.656 1.00 14.30 90 LYS A CA 1
ATOM 766 C C . LYS A 1 106 ? -1.371 63.643 72.156 1.00 13.95 90 LYS A C 1
ATOM 767 O O . LYS A 1 106 ? -0.345 63.268 71.591 1.00 14.09 90 LYS A O 1
ATOM 773 N N . VAL A 1 107 ? -1.657 64.926 72.370 1.00 14.15 91 VAL A N 1
ATOM 774 C CA . VAL A 1 107 ? -0.742 66.001 71.983 1.00 14.04 91 VAL A CA 1
ATOM 775 C C . VAL A 1 107 ? -0.029 66.472 73.253 1.00 14.57 91 VAL A C 1
ATOM 776 O O . VAL A 1 107 ? -0.672 66.931 74.195 1.00 14.63 91 VAL A O 1
ATOM 780 N N . GLU A 1 108 ? 1.298 66.355 73.267 1.00 14.65 92 GLU A N 1
ATOM 781 C CA . GLU A 1 108 ? 2.111 66.721 74.433 1.00 15.28 92 GLU A CA 1
ATOM 782 C C . GLU A 1 108 ? 2.535 68.183 74.540 1.00 15.08 92 GLU A C 1
ATOM 783 O O . GLU A 1 108 ? 2.619 68.723 75.639 1.00 15.62 92 GLU A O 1
ATOM 789 N N . ASN A 1 109 ? 2.833 68.803 73.405 1.00 14.60 93 ASN A N 1
ATOM 790 C CA . ASN A 1 109 ? 3.246 70.204 73.357 1.00 14.02 93 ASN A CA 1
ATOM 791 C C . ASN A 1 109 ? 2.744 70.803 72.060 1.00 13.54 93 ASN A C 1
ATOM 792 O O . ASN A 1 109 ? 2.426 70.084 71.115 1.00 13.01 93 ASN A O 1
ATOM 797 N N . ILE A 1 110 ? 2.695 72.126 72.013 1.00 12.70 94 ILE A N 1
ATOM 798 C CA . ILE A 1 110 ? 2.231 72.815 70.822 1.00 12.55 94 ILE A CA 1
ATOM 799 C C . ILE A 1 110 ? 2.792 74.225 70.796 1.00 12.54 94 ILE A C 1
ATOM 800 O O . ILE A 1 110 ? 2.932 74.861 71.841 1.00 12.53 94 ILE A O 1
ATOM 805 N N . LEU A 1 111 ? 3.136 74.699 69.604 1.00 12.23 95 LEU A N 1
ATOM 806 C CA . LEU A 1 111 ? 3.657 76.052 69.453 1.00 12.96 95 LEU A CA 1
ATOM 807 C C . LEU A 1 111 ? 2.579 76.975 70.029 1.00 13.38 95 LEU A C 1
ATOM 808 O O . LEU A 1 111 ? 1.419 76.900 69.634 1.00 13.23 95 LEU A O 1
ATOM 813 N N . THR A 1 112 ? 2.962 77.846 70.956 1.00 13.70 96 THR A N 1
ATOM 814 C CA . THR A 1 112 ? 2.006 78.742 71.596 1.00 14.15 96 THR A CA 1
ATOM 815 C C . THR A 1 112 ? 1.164 79.578 70.638 1.00 13.95 96 THR A C 1
ATOM 816 O O . THR A 1 112 ? -0.052 79.656 70.800 1.00 13.94 96 THR A O 1
ATOM 820 N N . GLU A 1 113 ? 1.795 80.202 69.647 1.00 14.53 97 GLU A N 1
ATOM 821 C CA . GLU A 1 113 ? 1.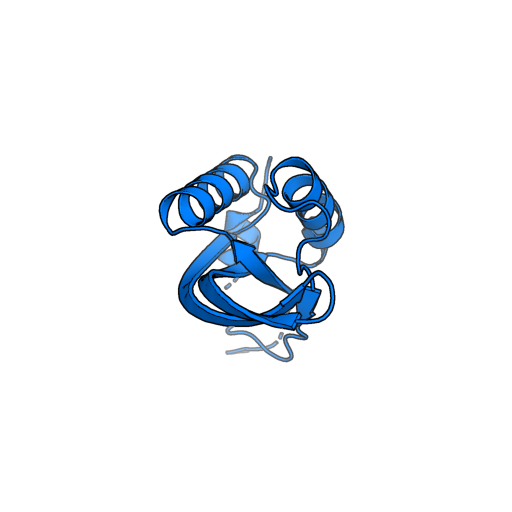049 81.014 68.690 1.00 14.87 97 GLU A CA 1
ATOM 822 C C . GLU A 1 113 ? 0.038 80.176 67.919 1.00 14.41 97 GLU A C 1
ATOM 823 O O . GLU A 1 113 ? -1.053 80.643 67.602 1.00 14.40 97 GLU A O 1
ATOM 829 N N . TYR A 1 114 ? 0.402 78.936 67.612 1.00 13.97 98 TYR A N 1
ATOM 830 C CA . TYR A 1 114 ? -0.506 78.064 66.882 1.00 13.69 98 TYR A CA 1
ATOM 831 C C . TYR A 1 114 ? -1.695 77.708 67.766 1.00 13.24 98 TYR A C 1
ATOM 832 O O . TYR A 1 114 ? -2.835 77.681 67.306 1.00 13.02 98 TYR A O 1
ATOM 849 N N . ASN A 1 116 ? -2.957 79.494 69.997 1.00 13.27 100 ASN A N 1
ATOM 850 C CA . ASN A 1 116 ? -3.837 80.655 70.029 1.00 13.91 100 ASN A CA 1
ATOM 851 C C . ASN A 1 116 ? -4.696 80.679 68.776 1.00 13.66 100 ASN A C 1
ATOM 852 O O . ASN A 1 116 ? -5.886 80.985 68.838 1.00 13.52 100 ASN A O 1
ATOM 857 N N . TRP A 1 117 ? -4.093 80.341 67.640 1.00 13.52 101 TRP A N 1
ATOM 858 C CA . TRP A 1 117 ? -4.810 80.316 66.370 1.00 13.38 101 TRP A CA 1
ATOM 859 C C . TRP A 1 117 ? -5.899 79.243 66.389 1.00 13.43 101 TRP A C 1
ATOM 860 O O . TRP A 1 117 ? -6.984 79.432 65.836 1.00 12.96 101 TRP A O 1
ATOM 871 N N . LEU A 1 118 ? -5.604 78.109 67.016 1.00 13.21 102 LEU A N 1
ATOM 872 C CA . LEU A 1 118 ? -6.578 77.025 67.106 1.00 13.77 102 LEU A CA 1
ATOM 873 C C . LEU A 1 118 ? -7.784 77.491 67.907 1.00 13.91 102 LEU A C 1
ATOM 874 O O . LEU A 1 118 ? -8.931 77.276 67.515 1.00 13.87 102 LEU A O 1
ATOM 879 N N . ARG A 1 119 ? -7.511 78.132 69.038 1.00 14.29 103 ARG A N 1
ATOM 880 C CA . ARG A 1 119 ? -8.569 78.626 69.907 1.00 14.92 103 ARG A CA 1
ATOM 881 C C . ARG A 1 119 ? -9.446 79.637 69.175 1.00 14.71 103 ARG A C 1
ATOM 882 O O . ARG A 1 119 ? -10.672 79.547 69.217 1.00 13.85 103 ARG A O 1
ATOM 890 N N . GLU A 1 120 ? -8.817 80.593 68.498 1.00 14.89 104 GLU A N 1
ATOM 891 C CA . GLU A 1 120 ? -9.564 81.609 67.762 1.00 15.36 104 GLU A CA 1
ATOM 892 C C . GLU A 1 120 ? -10.383 80.968 66.646 1.00 15.06 104 GLU A C 1
ATOM 893 O O . GLU A 1 120 ? -11.511 81.375 66.381 1.00 14.77 104 GLU A O 1
ATOM 899 N N . SER A 1 121 ? -9.801 79.965 65.994 1.00 15.00 105 SER A N 1
ATOM 900 C CA . SER A 1 121 ? -10.457 79.288 64.883 1.00 14.81 105 SER A CA 1
ATOM 901 C C . SER A 1 121 ? -11.694 78.491 65.262 1.00 14.71 105 SER A C 1
ATOM 902 O O . SER A 1 121 ? -12.563 78.273 64.420 1.00 15.16 105 SER A O 1
ATOM 905 N N . VAL A 1 122 ? -11.785 78.049 66.512 1.00 14.40 106 VAL A N 1
ATOM 906 C CA . VAL A 1 122 ? -12.953 77.283 66.921 1.00 14.55 106 VAL A CA 1
ATOM 907 C C . VAL A 1 122 ? -13.909 78.068 67.810 1.00 14.63 106 VAL A C 1
ATOM 908 O O . VAL A 1 122 ? -14.859 77.508 68.350 1.00 14.69 106 VAL A O 1
ATOM 912 N N . LEU A 1 123 ? -13.661 79.364 67.965 1.00 15.04 107 LEU A N 1
ATOM 913 C CA . LEU A 1 123 ? -14.552 80.185 68.771 1.00 15.86 107 LEU A CA 1
ATOM 914 C C . LEU A 1 123 ? -15.829 80.377 67.961 1.00 16.31 107 LEU A C 1
ATOM 915 O O . LEU A 1 123 ? -15.780 80.799 66.803 1.00 16.49 107 LEU A O 1
ATOM 920 N N . GLY A 1 124 ? -16.965 80.043 68.561 1.00 16.85 108 GLY A N 1
ATOM 921 C CA . GLY A 1 124 ? -18.232 80.191 67.869 1.00 17.84 108 GLY A CA 1
ATOM 922 C C . GLY A 1 124 ? -18.916 78.869 67.575 1.00 18.47 108 GLY A C 1
ATOM 923 O O . GLY A 1 124 ? -18.651 77.860 68.232 1.00 18.84 108 GLY A O 1
ATOM 924 N N . SER A 1 125 ? -19.802 78.876 66.584 1.00 18.65 109 SER A N 1
ATOM 925 C CA . SER A 1 125 ? -20.536 77.672 66.197 1.00 19.02 109 SER A CA 1
ATOM 926 C C . SER A 1 125 ? -20.857 77.712 64.707 1.00 19.10 109 SER A C 1
ATOM 927 O O . SER A 1 125 ? -20.410 78.671 64.042 1.00 19.25 109 SER A O 1
#

Secondary structure (DSSP, 8-state):
--B----EEEEEESSHHHHHHHHHHHHHTTS-SEEEEEEEEEEEEETTEEEEEEEEEEEEE--GGGHHHHHHHHHHH-SSSS--EEEEPP---BS---HHHHHTS--

B-factor: mean 15.34, std 4.75, range [7.92, 33.55]

CATH classification: 3.30.70.120

Nearest PDB structures (foldseek):
  1kr4-assembly1_A  TM=1.009E+00  e=6.197E-22  Thermotoga maritima
  1o5j-assembly1_A  TM=9.933E-01  e=5.200E-19  Thermotoga maritima
  1vhf-assembly1_A  TM=1.005E+00  e=2.076E-18  Thermotoga maritima
  8t6c-assembly1_E  TM=1.004E+00  e=7.980E-17  synthetic construct
  1p1l-assembly1_A  TM=9.64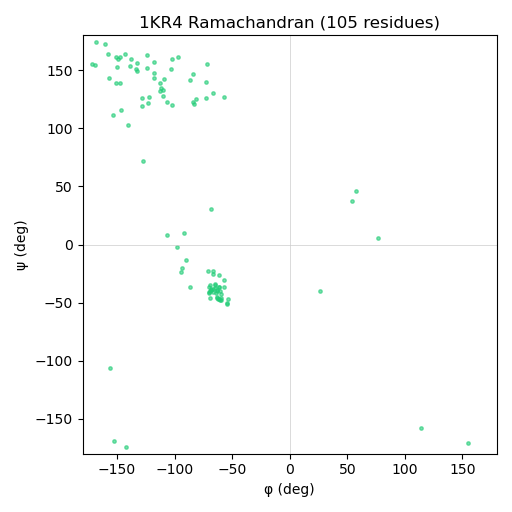9E-01  e=3.755E-12  Archaeoglobus fulgidus